Protein 8EBK (pdb70)

Solvent-accessible surface area: 5542 Å² total

Secondary structure (DSSP, 8-state):
--EEEE-HHHHHHHHHTT---S-EEHHHHHHHHHHHHHHHT-B-SSSTTEEE-TTSHHHHHHTSSEEETTS-HHHHHHHHHHEEE-/----HHHH----

Foldseek 3Di:
DFKKFFADLLVVLLVVLPDPDRIDDPVVSVVSNVSSQVVVVQADPPHRQKGQCPPHSVCVLLVDRMDGVVGCVSVVVSCVVTIHTD/DPVVVVVVCVPD

Radius of gyration: 12.46 Å; Cα contacts (8 Å, |Δi|>4): 144; chains: 2; bounding box: 22×36×25 Å

Nearest PDB structures (foldseek):
  6v4e-assembly1_A  TM=1.009E+00  e=5.341E-17  Danio rerio
  3dac-assembly2_A  TM=1.006E+00  e=3.884E-16  Danio rerio
  2z5s-assembly3_O  TM=9.950E-01  e=3.185E-16  Danio rerio
  8hdg-assembly3_C  TM=9.898E-0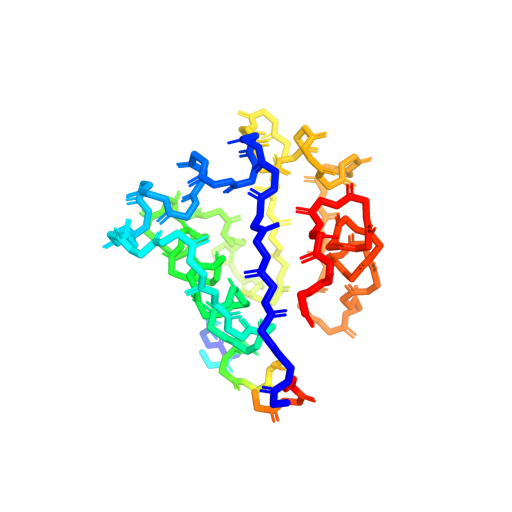1  e=4.028E-13  Homo sapiens
  3fdo-assembly4_A-2  TM=9.811E-01  e=4.598E-13  Homo sapiens

B-factor: mean 29.07, std 12.92, range [13.85, 68.51]

Organism: Danio rerio (NCBI:txid7955)

InterPro domains:
  IPR001876 Zinc finger, RanBP2-type [PS01358] (309-328)
  IPR001876 Zinc finger, RanBP2-type [PS50199] (305-334)
  IPR003121 SWIB/MDM2 domain [PF02201] (28-84)
  IPR003121 SWIB/MDM2 domain [PS51925] (22-105)
  IPR013083 Zinc finger, RING/FYVE/PHD-type [G3DSA:3.30.40.10] (434-496)
  IPR015458 MDM4 [PIRSF500699] (6-496)
  IPR016495 p53 negative regulator Mdm2/Mdm4 [PIRSF006748] (3-496)
  IPR036443 Zinc finger, RanBP2-type superfamily [SSF90209] (296-340)
  IPR036885 SWIB/MDM2 domain superfamily [G3DSA:1.10.245.10] (11-108)
  IPR036885 SWIB/MDM2 domain superfamily [SSF47592] (15-117)
  IPR051652 MDM2/MDM4 and MUL1 [PTHR12183] (26-495)

Sequence (98 aa):
GTQVHPRAPLLQILKVAGAQEEVFTVKEVMH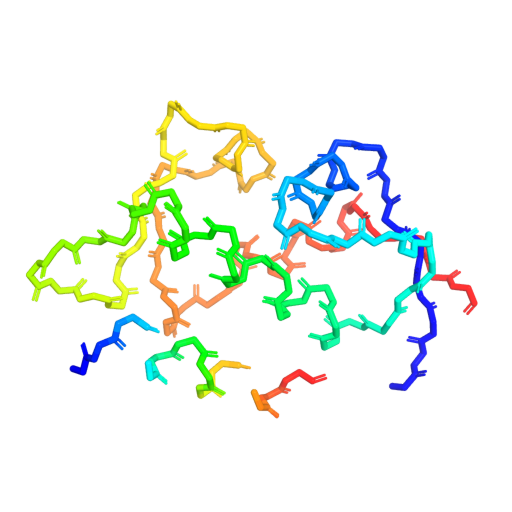YLGQYIMMMKQLYDKQRQHIVHCHDDPLGELLEVGSSFSVKNPSPLYEMLKRNLVILLTFEYWAQQLSSAA

Structure (mmCIF, N/CA/C/O backbone):
data_8EBK
#
_entry.id   8EBK
#
_cell.length_a   81.520
_cell.length_b   108.400
_cell.length_c   30.730
_cell.angle_alpha   90.000
_cell.angle_beta   90.000
_cell.angle_gamma   90.000
#
_symmetry.space_group_name_H-M   'C 2 2 21'
#
loop_
_entity.id
_entity.type
_entity.pdbx_description
1 polymer HDMX
2 polymer ACE-LEU-THR-PHE-0EH-GLU-TYR-TRP-ALA-GLN-LEU-MK8-SER-ALA-ALA
3 water water
#
loop_
_atom_site.group_PDB
_atom_site.id
_atom_site.type_symbol
_atom_site.label_atom_id
_atom_site.label_alt_id
_atom_site.label_comp_id
_atom_site.label_asym_id
_atom_site.label_entity_id
_atom_site.label_seq_id
_atom_site.pdbx_PDB_ins_code
_atom_site.Cartn_x
_atom_site.Cartn_y
_atom_site.Cartn_z
_atom_site.occupancy
_atom_site.B_iso_or_equiv
_atom_site.auth_seq_id
_atom_site.auth_comp_id
_atom_site.auth_asym_id
_atom_site.auth_atom_id
_atom_site.pdbx_PDB_model_num
ATOM 1 N N . GLY A 1 37 ? 15.931 3.278 -14.542 1.00 55.54 21 GLY A N 1
ATOM 2 C CA . GLY A 1 37 ? 15.096 2.169 -14.113 1.00 55.89 21 GLY A CA 1
ATOM 3 C C . GLY A 1 37 ? 15.515 1.583 -12.778 1.00 56.09 21 GLY A C 1
ATOM 4 O O . GLY A 1 37 ? 14.800 0.770 -12.190 1.00 57.40 21 GLY A O 1
ATOM 5 N N . THR A 1 38 ? 16.684 2.002 -12.301 1.00 53.68 22 THR A N 1
ATOM 6 C CA . THR A 1 38 ? 17.206 1.510 -11.036 1.00 50.95 22 THR A CA 1
ATOM 7 C C . THR A 1 38 ? 16.327 1.962 -9.876 1.00 47.12 22 THR A C 1
ATOM 8 O O . THR A 1 38 ? 15.771 3.065 -9.876 1.00 45.37 22 THR A O 1
ATOM 12 N N . GLN A 1 39 ? 16.208 1.095 -8.877 1.00 44.43 23 GLN A N 1
ATOM 13 C CA . GLN A 1 39 ? 15.473 1.407 -7.662 1.00 42.48 23 GLN A CA 1
ATOM 14 C C . GLN A 1 39 ? 16.390 2.106 -6.669 1.00 37.55 23 GLN A C 1
ATOM 15 O O . GLN A 1 39 ? 17.579 1.786 -6.568 1.00 37.86 23 GLN A O 1
ATOM 21 N N . VAL A 1 40 ? 15.837 3.084 -5.952 1.00 32.55 24 VAL A N 1
ATOM 22 C CA . VAL A 1 40 ? 16.591 3.861 -4.979 1.00 29.93 24 VAL A CA 1
ATOM 23 C C . VAL A 1 40 ? 15.770 4.002 -3.706 1.00 30.37 24 VAL A C 1
ATOM 24 O O . VAL A 1 40 ? 14.535 3.969 -3.724 1.00 31.92 24 VAL A O 1
ATOM 28 N N . HIS A 1 41 ? 16.470 4.167 -2.592 1.00 29.70 25 HIS A N 1
ATOM 29 C CA . HIS A 1 41 ? 15.832 4.408 -1.311 1.00 28.40 25 HIS A CA 1
ATOM 30 C C . HIS A 1 41 ? 16.242 5.786 -0.813 1.00 27.60 25 HIS A C 1
ATOM 31 O O . HIS A 1 41 ? 17.440 6.022 -0.580 1.00 28.00 25 HIS A O 1
ATOM 38 N N . PRO A 1 42 ? 15.307 6.721 -0.644 1.00 26.21 26 PRO A N 1
ATOM 39 C CA . PRO A 1 42 ? 15.682 8.054 -0.155 1.00 26.35 26 PRO A CA 1
ATOM 40 C C . PRO A 1 42 ? 16.060 8.020 1.315 1.00 27.01 26 PRO A C 1
ATOM 41 O O . PRO A 1 42 ? 15.440 7.322 2.123 1.00 28.76 26 PRO A O 1
ATOM 45 N N . ARG A 1 43 ? 17.084 8.797 1.657 1.00 28.34 27 ARG A N 1
ATOM 46 C CA . ARG A 1 43 ? 17.423 9.013 3.050 1.00 28.56 27 ARG A CA 1
ATOM 47 C C . ARG A 1 43 ? 16.312 9.797 3.742 1.00 28.88 27 ARG A C 1
ATOM 48 O O . ARG A 1 43 ? 15.502 10.470 3.099 1.00 27.44 27 ARG A O 1
ATOM 56 N N . ALA A 1 44 ? 16.289 9.711 5.074 1.00 29.51 28 ALA A N 1
ATOM 57 C CA . ALA A 1 44 ? 15.145 10.182 5.857 1.00 30.41 28 ALA A CA 1
ATOM 58 C C . ALA A 1 44 ? 14.706 11.614 5.569 1.00 28.67 28 ALA A C 1
ATOM 59 O O . ALA A 1 44 ? 13.492 11.839 5.431 1.00 29.03 28 ALA A O 1
ATOM 61 N N . PRO A 1 45 ? 15.593 12.618 5.512 1.00 28.13 29 PRO A N 1
ATOM 62 C CA . PRO A 1 45 ? 15.106 13.989 5.265 1.00 26.51 29 PRO A CA 1
ATOM 63 C C . PRO A 1 45 ? 14.460 14.147 3.906 1.00 23.25 29 PRO A C 1
ATOM 64 O O . PRO A 1 45 ? 13.485 14.901 3.754 1.00 23.73 29 PRO A O 1
ATOM 68 N N . LEU A 1 46 ? 14.977 13.450 2.899 1.00 22.86 30 LEU A N 1
ATOM 69 C CA . LEU A 1 46 ? 14.334 13.491 1.592 1.00 21.53 30 LEU A CA 1
ATOM 70 C C . LEU A 1 4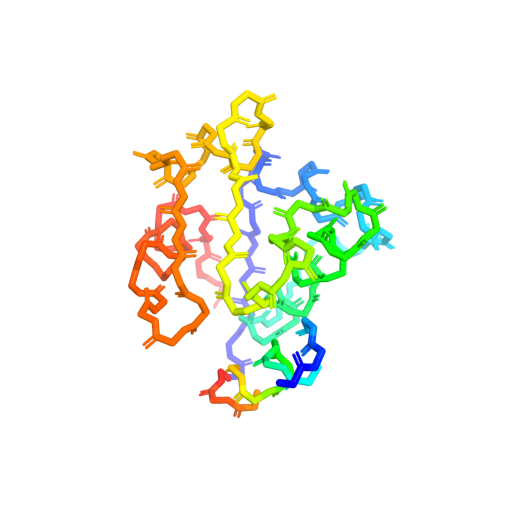6 ? 13.020 12.721 1.611 1.00 21.77 30 LEU A C 1
ATOM 71 O O . LEU A 1 46 ? 12.013 13.189 1.067 1.00 22.07 30 LEU A O 1
ATOM 76 N N . LEU A 1 47 ? 12.997 11.554 2.260 1.00 23.93 31 LEU A N 1
ATOM 77 C CA . LEU A 1 47 ? 11.753 10.796 2.339 1.00 26.81 31 LEU A CA 1
ATOM 78 C C . LEU A 1 47 ? 10.641 11.612 2.991 1.00 27.05 31 LEU A C 1
ATOM 79 O O . LEU A 1 47 ? 9.484 11.537 2.566 1.00 27.23 31 LEU A O 1
ATOM 84 N N . GLN A 1 48 ? 10.981 12.422 4.002 1.00 27.76 32 GLN A N 1
ATOM 85 C CA . GLN A 1 48 ? 9.982 13.261 4.661 1.00 27.85 32 GLN A CA 1
ATOM 86 C C . GLN A 1 48 ? 9.324 14.223 3.679 1.00 26.02 32 GLN A C 1
ATOM 87 O O . GLN A 1 48 ? 8.100 14.412 3.706 1.00 26.82 32 GLN A O 1
ATOM 93 N N . ILE A 1 49 ? 10.119 14.821 2.787 1.00 22.67 33 ILE A N 1
ATOM 94 C CA . ILE A 1 49 ? 9.570 15.720 1.779 1.00 22.90 33 ILE A CA 1
ATOM 95 C C . ILE A 1 49 ? 8.661 14.959 0.826 1.00 20.58 33 ILE A C 1
ATOM 96 O O . ILE A 1 49 ? 7.565 15.426 0.489 1.00 21.61 33 ILE A O 1
ATOM 101 N N . LEU A 1 50 ? 9.099 13.781 0.373 1.00 20.83 34 LEU A N 1
ATOM 102 C CA . LEU A 1 50 ? 8.274 12.991 -0.537 1.00 21.35 34 LEU A CA 1
ATOM 103 C C . LEU A 1 50 ? 6.957 12.597 0.119 1.00 24.06 34 LEU A C 1
ATOM 104 O O . LEU A 1 50 ? 5.909 12.596 -0.537 1.00 25.18 34 LEU A O 1
ATOM 109 N N . LYS A 1 51 ? 6.991 12.289 1.420 1.00 24.54 35 LYS A N 1
ATOM 110 C CA . LYS A 1 51 ? 5.777 11.926 2.147 1.00 28.13 35 LYS A CA 1
ATOM 111 C C . LYS A 1 51 ? 4.774 13.074 2.191 1.00 27.39 35 LYS A C 1
ATOM 112 O O . LYS A 1 51 ? 3.565 12.849 2.068 1.00 28.24 35 LYS A O 1
ATOM 118 N N . VAL A 1 52 ? 5.251 14.303 2.412 1.00 28.79 36 VAL A N 1
ATOM 119 C CA . VAL A 1 52 ? 4.365 15.467 2.358 1.00 29.29 36 VAL A CA 1
ATOM 120 C C . VAL A 1 52 ? 3.662 15.534 1.012 1.00 29.77 36 VAL A C 1
ATOM 121 O O . VAL A 1 52 ? 2.472 15.879 0.926 1.00 31.21 36 VAL A O 1
ATOM 125 N N . ALA A 1 53 ? 4.385 15.206 -0.059 1.00 26.21 37 ALA A N 1
ATOM 126 C CA . ALA A 1 53 ? 3.853 15.233 -1.410 1.00 27.24 37 ALA A CA 1
ATOM 127 C C . ALA A 1 53 ? 2.952 14.049 -1.719 1.00 27.83 37 ALA A C 1
ATOM 128 O O . ALA A 1 53 ? 2.451 13.961 -2.843 1.00 30.78 37 ALA A O 1
ATOM 130 N N . GLY A 1 54 ? 2.740 13.136 -0.764 1.00 26.45 38 GLY A N 1
ATOM 131 C CA . GLY A 1 54 ? 1.806 12.038 -0.926 1.00 27.98 38 GLY A CA 1
ATOM 132 C C . GLY A 1 54 ? 2.430 10.676 -1.141 1.00 28.99 38 GLY A C 1
ATOM 133 O O . GLY A 1 54 ? 1.685 9.703 -1.306 1.00 31.78 38 GLY A O 1
ATOM 134 N N . ALA A 1 55 ? 3.760 10.562 -1.137 1.00 28.52 39 ALA A N 1
ATOM 135 C CA . ALA A 1 55 ? 4.401 9.276 -1.395 1.00 30.05 39 ALA A CA 1
ATOM 136 C C . ALA A 1 55 ? 4.220 8.337 -0.207 1.00 35.77 39 ALA A C 1
ATOM 137 O O . ALA A 1 55 ? 4.540 8.689 0.931 1.00 35.86 39 ALA A O 1
ATOM 139 N N . GLN A 1 56 ? 3.715 7.136 -0.473 1.00 40.99 40 GLN A N 1
ATOM 140 C CA . GLN A 1 56 ? 3.630 6.101 0.549 1.00 47.95 40 GLN A CA 1
ATOM 141 C C . GLN A 1 56 ? 4.713 5.042 0.414 1.00 48.61 40 GLN A C 1
ATOM 142 O O . GLN A 1 56 ? 4.875 4.225 1.328 1.00 51.09 40 GLN A O 1
ATOM 148 N N . GLU A 1 57 ? 5.435 5.022 -0.701 1.00 46.90 41 GLU A N 1
ATOM 149 C CA . GLU A 1 57 ? 6.450 4.006 -0.926 1.00 46.19 41 GLU A CA 1
ATOM 150 C C . GLU A 1 57 ? 7.723 4.339 -0.154 1.00 41.14 41 GLU A C 1
ATOM 151 O O . GLU A 1 57 ? 7.923 5.458 0.324 1.00 38.73 41 GLU A O 1
ATOM 157 N N . GLU A 1 58 ? 8.598 3.340 -0.046 1.00 40.07 42 GLU A N 1
ATOM 158 C CA . GLU A 1 58 ? 9.937 3.535 0.486 1.00 40.61 42 GLU A CA 1
ATOM 159 C C . GLU A 1 58 ? 11.023 3.296 -0.554 1.00 37.63 42 GLU A C 1
ATOM 160 O O . GLU A 1 58 ? 12.177 3.671 -0.320 1.00 37.47 42 GLU A O 1
ATOM 166 N N . VAL A 1 59 ? 10.677 2.702 -1.693 1.00 35.81 43 VAL A N 1
ATOM 167 C CA . VAL A 1 59 ? 11.594 2.459 -2.798 1.00 35.17 43 VAL A CA 1
ATOM 168 C C . VAL A 1 59 ? 11.003 3.108 -4.041 1.00 34.12 43 VAL A C 1
ATOM 169 O O . VAL A 1 59 ? 9.802 2.979 -4.300 1.00 35.02 43 VAL A O 1
ATOM 173 N N . PHE A 1 60 ? 11.843 3.817 -4.792 1.00 31.39 44 PHE A N 1
ATOM 174 C CA . PHE A 1 60 ? 11.402 4.619 -5.921 1.00 30.94 44 PHE A CA 1
ATOM 175 C C . PHE A 1 60 ? 12.371 4.414 -7.076 1.00 31.12 44 PHE A C 1
ATOM 176 O O . PHE A 1 60 ? 13.469 3.880 -6.905 1.00 32.02 44 PHE A O 1
ATOM 184 N N . THR A 1 61 ? 11.961 4.849 -8.263 1.00 31.89 45 THR A N 1
ATOM 185 C CA . THR A 1 61 ? 12.929 5.200 -9.293 1.00 31.61 45 THR A CA 1
ATOM 186 C C . THR A 1 61 ? 13.289 6.674 -9.141 1.00 28.20 45 THR A C 1
ATOM 187 O O . THR A 1 61 ? 12.597 7.437 -8.463 1.00 26.65 45 THR A O 1
ATOM 191 N N . VAL A 1 62 ? 14.382 7.077 -9.795 1.00 28.50 46 VAL A N 1
ATOM 192 C CA . VAL A 1 62 ? 14.778 8.485 -9.755 1.00 28.15 46 VAL A CA 1
ATOM 193 C C . VAL A 1 62 ? 13.675 9.369 -10.324 1.00 26.50 46 VAL A C 1
ATOM 194 O O . VAL A 1 62 ? 13.366 10.435 -9.773 1.00 26.21 46 VAL A O 1
ATOM 198 N N . LYS A 1 63 ? 13.053 8.932 -11.425 1.00 27.55 47 LYS A N 1
ATOM 199 C CA . LYS A 1 63 ? 11.961 9.698 -12.017 1.00 26.80 47 LYS A CA 1
ATOM 200 C C . LYS A 1 63 ? 10.814 9.879 -11.032 1.00 26.96 47 LYS A C 1
ATOM 201 O O . LYS A 1 63 ? 10.232 10.968 -10.942 1.00 26.44 47 LYS A O 1
ATOM 207 N N . GLU A 1 64 ? 10.476 8.829 -10.277 1.00 26.62 48 GLU A N 1
ATOM 208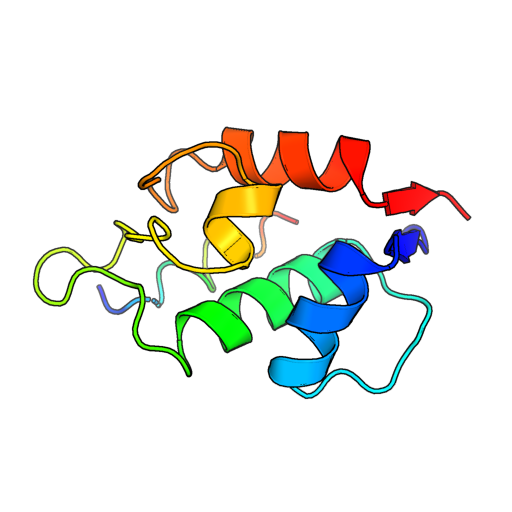 C CA . GLU A 1 64 ? 9.411 8.966 -9.289 1.00 26.73 48 GLU A CA 1
ATOM 209 C C . GLU A 1 64 ? 9.800 9.939 -8.185 1.00 22.72 48 GLU A C 1
ATOM 210 O O . GLU A 1 64 ? 8.965 10.719 -7.721 1.00 23.32 48 GLU A O 1
ATOM 216 N N . VAL A 1 65 ? 11.055 9.895 -7.731 1.00 22.34 49 VAL A N 1
ATOM 217 C CA . VAL A 1 65 ? 11.516 10.877 -6.752 1.00 20.47 49 VAL A CA 1
ATOM 218 C C . VAL A 1 65 ? 11.345 12.289 -7.301 1.00 21.13 49 VAL A C 1
ATOM 219 O O . VAL A 1 65 ? 10.812 13.178 -6.627 1.00 20.65 49 VAL A O 1
ATOM 223 N N . MET A 1 66 ? 11.803 12.512 -8.535 1.00 22.44 50 MET A N 1
ATOM 224 C CA . MET A 1 66 ? 11.676 13.832 -9.145 1.00 22.16 50 MET A CA 1
ATOM 225 C C . MET A 1 66 ? 10.212 14.235 -9.281 1.00 21.59 50 MET A C 1
ATOM 226 O O . MET A 1 66 ? 9.857 15.401 -9.088 1.00 22.08 50 MET A O 1
ATOM 231 N N . HIS A 1 67 ? 9.346 13.269 -9.584 1.00 22.63 51 HIS A N 1
ATOM 232 C CA . HIS A 1 67 ? 7.914 13.528 -9.667 1.00 23.28 51 HIS A CA 1
ATOM 233 C C . HIS A 1 67 ? 7.372 14.079 -8.349 1.00 22.93 51 HIS A C 1
ATOM 234 O O . HIS A 1 67 ? 6.694 15.117 -8.326 1.00 22.58 51 HIS A O 1
ATOM 241 N N . TYR A 1 68 ? 7.662 13.399 -7.235 1.00 21.70 52 TYR A N 1
ATOM 242 C CA . TYR A 1 68 ? 7.145 13.858 -5.951 1.00 20.50 52 TYR A CA 1
ATOM 243 C C . TYR A 1 68 ? 7.773 15.172 -5.512 1.00 19.03 52 TYR A C 1
ATOM 244 O O . TYR A 1 68 ? 7.122 15.953 -4.808 1.00 19.83 52 TYR A O 1
ATOM 253 N N . LEU A 1 69 ? 9.032 15.430 -5.890 1.00 18.73 53 LEU A N 1
ATOM 254 C CA . LEU A 1 69 ? 9.632 16.731 -5.589 1.00 17.99 53 LEU A CA 1
ATOM 255 C C . LEU A 1 69 ? 8.869 17.851 -6.291 1.00 16.79 53 LEU A C 1
ATOM 256 O O . LEU A 1 69 ? 8.604 18.906 -5.696 1.00 17.05 53 LEU A O 1
ATOM 261 N N . GLY A 1 70 ? 8.506 17.643 -7.557 1.00 18.00 54 GLY A N 1
ATOM 262 C CA . GLY A 1 70 ? 7.708 18.644 -8.245 1.00 17.95 54 GLY A CA 1
ATOM 263 C C . GLY A 1 70 ? 6.335 18.808 -7.619 1.00 16.45 54 GLY A C 1
ATOM 264 O O . GLY A 1 70 ? 5.814 19.928 -7.498 1.00 17.05 54 GLY A O 1
ATOM 265 N N . GLN A 1 71 ? 5.739 17.694 -7.183 1.00 18.30 55 GLN A N 1
ATOM 266 C CA . GLN A 1 71 ? 4.461 17.765 -6.490 1.00 18.99 55 GLN A CA 1
ATOM 267 C C . GLN A 1 71 ? 4.570 18.607 -5.224 1.00 16.52 55 GLN A C 1
ATOM 268 O O . GLN A 1 71 ? 3.682 19.414 -4.921 1.00 17.08 55 GLN A O 1
ATOM 274 N N . TYR A 1 72 ? 5.641 18.406 -4.457 1.00 16.78 56 TYR A N 1
ATOM 275 C CA . TYR A 1 72 ? 5.874 19.168 -3.240 1.00 15.48 56 TYR A CA 1
ATOM 276 C C . TYR A 1 72 ? 5.982 20.657 -3.542 1.00 15.49 56 TYR A C 1
ATOM 277 O O . TYR A 1 72 ? 5.343 21.488 -2.884 1.00 14.81 56 TYR A O 1
ATOM 286 N N . ILE A 1 73 ? 6.818 21.017 -4.519 1.00 14.38 57 ILE A N 1
ATOM 287 C CA . ILE A 1 73 ? 7.009 22.430 -4.846 1.00 14.59 57 ILE A CA 1
ATOM 288 C C . ILE A 1 73 ? 5.695 23.049 -5.282 1.00 13.85 57 ILE A C 1
ATOM 289 O O . ILE A 1 73 ? 5.350 24.179 -4.909 1.00 14.42 57 ILE A O 1
ATOM 294 N N . MET A 1 74 ? 4.926 22.300 -6.064 1.00 14.68 58 MET A N 1
ATOM 295 C CA . MET A 1 74 ? 3.655 22.811 -6.530 1.00 15.08 58 MET A CA 1
ATOM 296 C C . MET A 1 74 ? 2.677 23.011 -5.373 1.00 15.59 58 MET A C 1
ATOM 297 O O . MET A 1 74 ? 2.061 24.070 -5.250 1.00 15.95 58 MET A O 1
ATOM 302 N N A MET A 1 75 ? 2.548 22.018 -4.492 1.00 14.69 59 MET A N 1
ATOM 303 N N B MET A 1 75 ? 2.517 21.996 -4.519 0.00 20.09 59 MET A N 1
ATOM 304 C CA A MET A 1 75 ? 1.563 22.117 -3.419 1.00 16.14 59 MET A CA 1
ATOM 305 C CA B MET A 1 75 ? 1.563 22.102 -3.417 0.00 23.62 59 MET A CA 1
ATOM 306 C C A MET A 1 75 ? 1.894 23.249 -2.467 1.00 15.61 59 MET A C 1
ATOM 307 C C B MET A 1 75 ? 1.901 23.268 -2.499 0.00 20.42 59 MET A C 1
ATOM 308 O O A MET A 1 75 ? 1.001 23.915 -1.942 1.00 16.23 59 MET A O 1
ATOM 309 O O B MET A 1 75 ? 1.008 24.000 -2.055 0.00 21.45 59 MET A O 1
ATOM 318 N N . LYS A 1 76 ? 3.183 23.456 -2.203 1.00 15.34 60 LYS A N 1
ATOM 319 C CA . LYS A 1 76 ? 3.629 24.496 -1.285 1.00 15.85 60 LYS A CA 1
ATOM 320 C C . LYS A 1 76 ? 3.805 25.839 -1.978 1.00 14.66 60 LYS A C 1
ATOM 321 O O . LYS A 1 76 ? 4.147 26.825 -1.325 1.00 16.94 60 LYS A O 1
ATOM 327 N N . GLN A 1 77 ? 3.586 25.898 -3.287 1.00 14.50 61 GLN A N 1
ATOM 328 C CA . GLN A 1 77 ? 3.686 27.145 -4.037 1.00 14.88 61 GLN A CA 1
ATOM 329 C C . GLN A 1 77 ? 5.037 27.823 -3.854 1.00 14.36 61 GLN A C 1
ATOM 330 O O . GLN A 1 77 ? 5.134 29.040 -3.681 1.00 15.84 61 GLN A O 1
ATOM 336 N N . LEU A 1 78 ? 6.095 27.020 -3.982 1.00 14.38 62 LEU A N 1
ATOM 337 C CA . LEU A 1 78 ? 7.446 27.553 -3.820 1.00 14.59 62 LEU A CA 1
ATOM 338 C C . LEU A 1 78 ? 7.967 28.159 -5.107 1.00 14.29 62 LEU A C 1
ATOM 339 O O . LEU A 1 78 ? 8.964 28.885 -5.072 1.00 16.09 62 LEU A O 1
ATOM 344 N N . TYR A 1 79 ? 7.325 27.892 -6.239 1.00 14.90 63 TYR A N 1
ATOM 345 C CA . TYR A 1 79 ? 7.731 28.531 -7.474 1.00 14.27 63 TYR A CA 1
ATOM 346 C C . TYR A 1 79 ? 7.438 30.027 -7.439 1.00 14.70 63 TYR A C 1
ATOM 347 O O . TYR A 1 79 ? 6.474 30.489 -6.817 1.00 16.13 63 TYR A O 1
ATOM 356 N N . ASP A 1 80 ? 8.267 30.788 -8.144 1.00 15.88 64 ASP A N 1
ATOM 357 C CA . ASP A 1 80 ? 8.013 32.210 -8.324 1.00 16.87 64 ASP A CA 1
ATOM 358 C C . ASP A 1 80 ? 6.723 32.395 -9.110 1.00 17.45 64 ASP A C 1
ATOM 359 O O . ASP A 1 80 ? 6.499 31.727 -10.121 1.00 17.68 64 ASP A O 1
ATOM 364 N N . LYS A 1 81 ? 5.869 33.314 -8.656 1.00 18.26 65 LYS A N 1
ATOM 365 C CA . LYS A 1 81 ? 4.549 33.425 -9.273 1.00 20.02 65 LYS A CA 1
ATOM 366 C C . LYS A 1 81 ? 4.619 33.995 -10.681 1.00 19.93 65 LYS A C 1
ATOM 367 O O . LYS A 1 81 ? 3.771 33.667 -11.522 1.00 21.07 65 LYS A O 1
ATOM 373 N N . GLN A 1 82 ? 5.599 34.851 -10.957 1.00 19.38 66 GLN A N 1
ATOM 374 C CA . GLN A 1 82 ? 5.708 35.499 -12.259 1.00 20.60 66 GLN A CA 1
ATOM 375 C C . GLN A 1 82 ? 6.603 34.735 -13.221 1.00 19.97 66 GLN A C 1
ATOM 376 O O . GLN A 1 82 ? 6.321 34.700 -14.422 1.00 23.57 66 GLN A O 1
ATOM 382 N N . ARG A 1 83 ? 7.695 34.148 -12.738 1.00 18.67 67 ARG A N 1
ATOM 383 C CA . ARG A 1 83 ? 8.654 33.451 -13.598 1.00 17.57 67 ARG A CA 1
ATOM 384 C C . ARG A 1 83 ? 8.743 32.036 -13.040 1.00 16.82 67 ARG A C 1
ATOM 385 O O . ARG A 1 83 ? 9.568 31.736 -12.176 1.00 16.07 67 ARG A O 1
ATOM 393 N N . GLN A 1 84 ? 7.846 31.170 -13.513 1.00 16.03 68 GLN A N 1
ATOM 394 C CA . GLN A 1 84 ? 7.526 29.952 -12.783 1.00 15.66 68 GLN A CA 1
ATOM 395 C C . GLN A 1 84 ? 8.526 28.825 -12.974 1.00 15.33 68 GLN A C 1
ATOM 396 O O . GLN A 1 84 ? 8.329 27.745 -12.413 1.00 16.83 68 GLN A O 1
ATOM 402 N N . HIS A 1 85 ? 9.611 29.057 -13.719 1.00 14.64 69 HIS A N 1
ATOM 403 C CA . HIS A 1 85 ? 10.723 28.113 -13.729 1.00 15.09 69 HIS A CA 1
ATOM 404 C C . HIS A 1 85 ? 11.694 28.372 -12.587 1.00 14.90 69 HIS A C 1
ATOM 405 O O . HIS A 1 85 ? 12.642 27.604 -12.417 1.00 16.10 69 HIS A O 1
ATOM 412 N N . ILE A 1 86 ? 11.484 29.425 -11.805 1.00 14.53 70 ILE A N 1
ATOM 413 C CA . ILE A 1 86 ? 12.323 29.725 -10.648 1.00 14.88 70 ILE A CA 1
ATOM 414 C C . ILE A 1 86 ? 11.608 29.221 -9.412 1.00 14.12 70 ILE A C 1
ATOM 415 O O . ILE A 1 86 ? 10.400 29.461 -9.243 1.00 15.68 70 ILE A O 1
ATOM 420 N N . VAL A 1 87 ? 12.337 28.544 -8.538 1.00 14.01 71 VAL A N 1
ATOM 421 C CA . VAL A 1 87 ? 11.803 27.993 -7.296 1.00 14.41 71 VAL A CA 1
ATOM 422 C C . VAL A 1 87 ? 12.541 28.651 -6.142 1.00 14.58 71 VAL A C 1
ATOM 423 O O . VAL A 1 87 ? 13.781 28.633 -6.110 1.00 16.07 71 VAL A O 1
ATOM 427 N N . HIS A 1 88 ? 11.799 29.217 -5.201 1.00 14.87 72 HIS A N 1
ATOM 428 C CA . HIS A 1 88 ? 12.361 29.857 -4.010 1.00 15.73 72 HIS A CA 1
ATOM 429 C C . HIS A 1 88 ? 12.186 28.883 -2.849 1.00 16.20 72 HIS A C 1
ATOM 430 O O . HIS A 1 88 ? 11.073 28.692 -2.347 1.00 19.19 72 HIS A O 1
ATOM 437 N N . CYS A 1 89 ? 13.271 28.214 -2.462 1.00 18.21 73 CYS A N 1
ATOM 438 C CA . CYS A 1 89 ? 13.218 27.161 -1.452 1.00 19.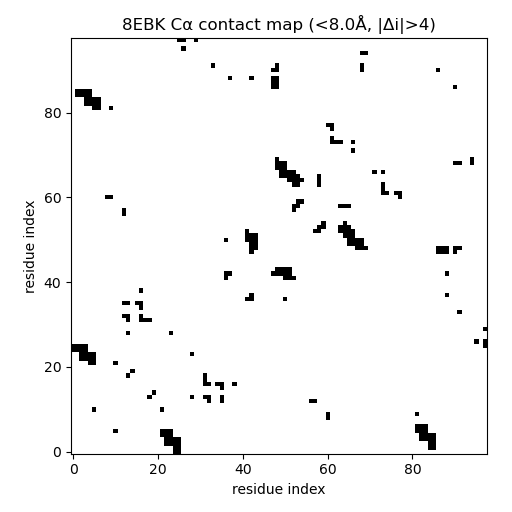39 73 CYS A CA 1
ATOM 439 C C . CYS A 1 89 ? 13.856 27.557 -0.137 1.00 19.77 73 CYS A C 1
ATOM 440 O O . CYS A 1 89 ? 13.901 26.731 0.793 1.00 21.37 73 CYS A O 1
ATOM 443 N N . HIS A 1 90 ? 14.307 28.797 -0.012 1.00 19.82 74 HIS A N 1
ATOM 444 C CA . HIS A 1 90 ? 14.838 29.264 1.255 1.00 20.48 74 HIS A CA 1
ATOM 445 C C . HIS A 1 90 ? 13.726 29.239 2.302 1.00 22.64 74 HIS A C 1
ATOM 446 O O . HIS A 1 90 ? 12.532 29.370 1.996 1.00 22.44 74 HIS A O 1
ATOM 453 N N . ASP A 1 91 ? 14.119 29.003 3.538 1.00 22.31 75 ASP A N 1
ATOM 4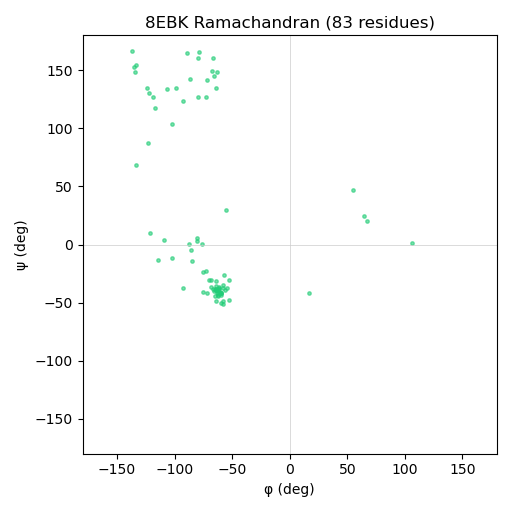54 C CA . ASP A 1 91 ? 13.202 28.946 4.670 1.00 22.14 75 ASP A CA 1
ATOM 455 C C . ASP A 1 91 ? 12.207 27.798 4.563 1.00 23.88 75 ASP A C 1
ATOM 456 O O . ASP A 1 91 ? 11.133 27.855 5.147 1.00 29.01 75 ASP A O 1
ATOM 461 N N . ASP A 1 92 ? 12.548 26.756 3.823 1.00 20.81 76 ASP A N 1
ATOM 462 C CA . ASP A 1 92 ? 11.736 25.562 3.665 1.00 19.84 76 ASP A CA 1
ATOM 463 C C . ASP A 1 92 ? 12.647 24.357 3.822 1.00 18.78 76 ASP A C 1
ATOM 464 O O . ASP A 1 92 ? 13.829 24.415 3.449 1.00 19.53 76 ASP A O 1
ATOM 469 N N . PRO A 1 93 ? 12.131 23.245 4.353 1.00 18.74 77 PRO A N 1
ATOM 470 C CA . PRO A 1 93 ? 12.961 22.036 4.455 1.00 19.89 77 PRO A CA 1
ATOM 471 C C . PRO A 1 93 ? 13.606 21.616 3.148 1.00 18.87 77 PRO A C 1
ATOM 472 O O . PRO A 1 93 ? 14.708 21.053 3.169 1.00 19.45 77 PRO A O 1
ATOM 476 N N . LEU A 1 94 ? 12.969 21.891 2.007 1.00 18.18 78 LEU A N 1
ATOM 477 C CA . LEU A 1 94 ? 13.587 21.545 0.728 1.00 17.63 78 LEU A CA 1
ATOM 478 C C . LEU A 1 94 ? 14.883 22.325 0.514 1.00 16.84 78 LEU A C 1
ATOM 479 O O . LEU A 1 94 ? 15.867 21.778 -0.008 1.00 17.06 78 LEU A O 1
ATOM 484 N N . GLY A 1 95 ? 14.905 23.608 0.905 1.00 18.02 79 GLY A N 1
ATOM 485 C CA . GLY A 1 95 ? 16.119 24.396 0.779 1.00 18.58 79 GLY A CA 1
ATOM 486 C C . GLY A 1 95 ? 17.249 23.873 1.642 1.00 17.16 79 GLY A C 1
ATOM 487 O O . GLY A 1 95 ? 18.418 23.990 1.268 1.00 18.16 79 GLY A O 1
ATOM 488 N N . GLU A 1 96 ? 16.922 23.286 2.800 1.00 18.06 80 GLU A N 1
ATOM 489 C CA . GLU A 1 96 ? 17.955 22.702 3.648 1.00 19.51 80 GLU A CA 1
ATOM 490 C C . GLU A 1 96 ? 18.641 21.548 2.947 1.00 19.65 80 GLU A C 1
ATOM 491 O O . GLU A 1 96 ? 19.860 21.383 3.064 1.00 21.13 80 GLU A O 1
ATOM 497 N N . LEU A 1 97 ? 17.876 20.745 2.201 1.00 19.38 81 LEU A N 1
ATOM 498 C CA . LEU A 1 97 ? 18.467 19.634 1.464 1.00 19.99 81 LEU A CA 1
ATOM 499 C C . LEU A 1 97 ? 19.208 20.123 0.230 1.00 17.93 81 LEU A C 1
ATOM 500 O O . LEU A 1 97 ? 20.288 19.622 -0.089 1.00 20.04 81 LEU A O 1
ATOM 505 N N . LEU A 1 98 ? 18.644 21.095 -0.485 1.00 16.92 82 LEU A N 1
ATOM 506 C CA . LEU A 1 98 ? 19.272 21.584 -1.704 1.00 16.40 82 LEU A CA 1
ATOM 507 C C . LEU A 1 98 ? 20.468 22.473 -1.429 1.00 16.03 82 LEU A C 1
ATOM 508 O O . LEU A 1 98 ? 21.331 22.610 -2.301 1.00 17.25 82 LEU A O 1
ATOM 513 N N . GLU A 1 99 ? 20.534 23.090 -0.254 1.00 15.78 83 GLU A N 1
ATOM 514 C CA . GLU A 1 99 ? 21.648 23.951 0.146 1.00 15.14 83 GLU A CA 1
ATOM 515 C C . GLU A 1 99 ? 21.730 25.224 -0.683 1.00 15.36 83 GLU A C 1
ATOM 516 O O . GLU A 1 99 ? 22.768 25.889 -0.701 1.00 16.12 83 GLU A O 1
ATOM 522 N N . VAL A 1 100 ? 20.634 25.614 -1.334 1.00 15.98 84 VAL A N 1
ATOM 523 C CA . VAL A 1 100 ? 20.531 26.864 -2.075 1.00 16.09 84 VAL A CA 1
ATOM 524 C C . VAL A 1 100 ? 19.209 27.533 -1.698 1.00 16.32 84 VAL A C 1
ATOM 525 O O . VAL A 1 100 ? 18.235 26.867 -1.324 1.00 17.97 84 VAL A O 1
ATOM 529 N N . GLY A 1 101 ? 19.170 28.864 -1.835 1.00 15.78 85 GLY A N 1
ATOM 530 C CA . GLY A 1 101 ? 17.939 29.595 -1.551 1.00 15.90 85 GLY A CA 1
ATOM 531 C C . GLY A 1 101 ? 16.938 29.595 -2.690 1.00 14.88 85 GLY A C 1
ATOM 532 O O . GLY A 1 101 ? 15.736 29.755 -2.468 1.00 16.03 85 GLY A O 1
ATOM 533 N N A SER A 1 102 ? 17.413 29.437 -3.911 0.62 14.57 86 SER A N 1
ATOM 534 N N B SER A 1 102 ? 17.412 29.463 -3.923 0.38 17.42 86 SER A N 1
ATOM 535 C CA A SER A 1 102 ? 16.542 29.358 -5.069 0.62 15.56 86 SER A CA 1
ATOM 536 C CA B SER A 1 102 ? 16.556 29.425 -5.098 0.38 18.25 86 SER A CA 1
ATOM 537 C C A SER A 1 102 ? 17.268 28.571 -6.141 0.62 14.38 86 SER A C 1
ATOM 538 C C B SER A 1 102 ? 17.279 28.646 -6.183 0.38 17.29 86 SER A C 1
ATOM 539 O O A SER A 1 102 ? 18.492 28.405 -6.090 0.62 15.17 86 SER A O 1
ATOM 540 O O B SER A 1 102 ? 18.511 28.568 -6.182 0.38 19.39 86 SER A O 1
ATOM 545 N N . PHE A 1 103 ? 16.521 28.063 -7.106 1.00 14.55 87 PHE A N 1
ATOM 546 C CA . PHE A 1 103 ? 17.115 27.404 -8.261 1.00 14.46 87 PHE A CA 1
ATOM 547 C C . PHE A 1 103 ? 16.191 27.563 -9.456 1.00 14.09 87 PHE A C 1
ATOM 548 O O . PHE A 1 103 ? 15.021 27.947 -9.325 1.00 15.20 87 PHE A O 1
ATOM 556 N N . SER A 1 104 ? 16.707 27.245 -10.627 1.00 14.22 88 SER A N 1
ATOM 557 C CA . SER A 1 104 ? 15.945 27.246 -11.863 1.00 14.56 88 SER A CA 1
ATOM 558 C C . SER A 1 104 ? 15.689 25.809 -12.289 1.00 15.32 88 SER A C 1
ATOM 559 O O . SER A 1 104 ? 16.613 24.972 -12.277 1.00 15.21 88 SER A O 1
ATOM 562 N N . VAL A 1 105 ? 14.440 25.523 -12.662 1.00 15.10 89 VAL A N 1
ATOM 563 C CA . VAL A 1 105 ? 14.109 24.210 -13.207 1.00 15.68 89 VAL A CA 1
ATOM 564 C C . VAL A 1 105 ? 14.956 23.895 -14.430 1.00 16.39 89 VAL A C 1
ATOM 565 O O . VAL A 1 105 ? 15.216 22.724 -14.715 1.00 17.91 89 VAL A O 1
ATOM 569 N N . LYS A 1 106 ? 15.425 24.919 -15.142 1.00 16.02 90 LYS A N 1
ATOM 570 C CA . LYS A 1 106 ? 16.268 24.745 -16.319 1.00 17.02 90 LYS A CA 1
ATOM 571 C C . LYS A 1 106 ? 17.757 24.646 -15.989 1.00 16.07 90 LYS A C 1
ATOM 572 O O . LYS A 1 106 ? 18.578 24.481 -16.905 1.00 17.14 90 LYS A O 1
ATOM 578 N N . ASN A 1 107 ? 18.126 24.709 -14.714 1.00 15.39 91 ASN A N 1
ATOM 579 C CA . ASN A 1 107 ? 19.511 24.528 -14.268 1.00 15.90 91 ASN A CA 1
ATOM 580 C C . ASN A 1 107 ? 19.450 23.581 -13.078 1.00 16.58 91 ASN A C 1
ATOM 581 O O . ASN A 1 107 ? 19.696 23.973 -11.932 1.00 17.03 91 ASN A O 1
ATOM 586 N N . PRO A 1 108 ? 19.088 22.311 -13.318 1.00 16.69 92 PRO A N 1
ATOM 587 C CA . PRO A 1 108 ? 18.704 21.415 -12.221 1.00 18.44 92 PRO A CA 1
ATOM 588 C C . PRO A 1 108 ? 19.856 20.783 -11.459 1.00 17.71 92 PRO A C 1
ATOM 589 O O . PRO A 1 108 ? 19.597 19.976 -10.562 1.00 17.90 92 PRO A O 1
ATOM 593 N N . SER A 1 109 ? 21.109 21.130 -11.725 1.00 17.01 93 SER A N 1
ATOM 594 C CA . SER A 1 109 ? 22.189 20.444 -11.017 1.00 17.47 93 SER A CA 1
ATOM 595 C C . SER A 1 109 ? 22.094 20.475 -9.487 1.00 17.73 93 SER A C 1
ATOM 596 O O . SER A 1 109 ? 22.427 19.448 -8.875 1.00 17.81 93 SER A O 1
ATOM 599 N N . PRO A 1 110 ? 21.654 21.555 -8.807 1.00 16.78 94 PRO A N 1
ATOM 600 C CA . PRO A 1 110 ? 21.506 21.436 -7.337 1.00 17.46 94 PRO A CA 1
ATOM 601 C C . PRO A 1 110 ? 20.566 20.326 -6.929 1.00 16.26 94 PRO A C 1
ATOM 602 O O . PRO A 1 110 ? 20.791 19.677 -5.902 1.00 17.28 94 PRO A O 1
ATOM 606 N N . LEU A 1 111 ? 19.507 20.091 -7.712 1.00 16.79 95 LEU A N 1
ATOM 607 C CA . LEU A 1 111 ? 18.599 18.992 -7.416 1.00 17.69 95 LEU A CA 1
ATOM 608 C C . LEU A 1 111 ? 19.331 17.667 -7.531 1.00 17.57 95 LEU A C 1
ATOM 609 O O . LEU A 1 111 ? 19.237 16.810 -6.648 1.00 17.64 95 LEU A O 1
ATOM 614 N N . TYR A 1 112 ? 20.063 17.484 -8.631 1.00 17.66 96 TYR A N 1
ATOM 615 C CA . TYR A 1 112 ? 20.734 16.213 -8.871 1.00 18.10 96 TYR A CA 1
ATOM 616 C C . TYR A 1 112 ? 21.830 15.970 -7.845 1.00 17.98 96 TYR A C 1
ATOM 617 O O . TYR A 1 112 ? 22.040 14.832 -7.413 1.00 19.50 96 TYR A O 1
ATOM 626 N N . GLU A 1 113 ? 22.555 17.023 -7.459 1.00 17.67 97 GLU A N 1
ATOM 627 C CA . GLU A 1 113 ? 23.574 16.866 -6.427 1.00 17.50 97 GLU A CA 1
ATOM 628 C C . GLU A 1 113 ? 22.939 16.470 -5.104 1.00 17.86 97 GLU A C 1
ATOM 629 O O . GLU A 1 113 ? 23.458 15.612 -4.379 1.00 19.33 97 GLU A O 1
ATOM 635 N N . MET A 1 114 ? 21.783 17.060 -4.791 1.00 17.40 98 MET A N 1
ATOM 636 C CA . MET A 1 114 ? 21.059 16.664 -3.591 1.00 18.35 98 MET A CA 1
ATOM 637 C C . MET A 1 114 ? 20.644 15.201 -3.670 1.00 17.73 98 MET A C 1
ATOM 638 O O . MET A 1 114 ? 20.783 14.453 -2.694 1.00 19.93 98 MET A O 1
ATOM 643 N N . LEU A 1 115 ? 20.184 14.760 -4.842 1.00 19.01 99 LEU A N 1
ATOM 644 C CA . LEU A 1 115 ? 19.796 13.359 -4.999 1.00 21.70 99 LEU A CA 1
ATOM 645 C C . LEU A 1 115 ? 20.979 12.419 -4.790 1.00 22.83 99 LEU A C 1
ATOM 646 O O . LEU A 1 115 ? 20.832 11.366 -4.166 1.00 24.95 99 LEU A O 1
ATOM 651 N N . LYS A 1 116 ? 22.166 12.782 -5.280 1.00 24.43 100 LYS A N 1
ATOM 652 C CA . LYS A 1 116 ? 23.315 11.913 -5.022 1.00 29.52 100 LYS A CA 1
ATOM 653 C C . LYS A 1 116 ? 23.599 11.777 -3.536 1.00 27.38 100 LYS A C 1
ATOM 654 O O . LYS A 1 116 ? 23.984 10.698 -3.076 1.00 30.34 100 LYS A O 1
ATOM 660 N N . ARG A 1 117 ? 23.445 12.860 -2.773 1.00 24.06 101 ARG A N 1
ATOM 661 C CA . ARG A 1 117 ? 23.648 12.787 -1.332 1.00 25.06 101 ARG A CA 1
ATOM 662 C C . ARG A 1 117 ? 22.530 12.047 -0.609 1.00 26.08 101 ARG A C 1
ATOM 663 O O . ARG A 1 117 ? 22.751 11.561 0.502 1.00 28.27 101 ARG A O 1
ATOM 671 N N . ASN A 1 118 ? 21.334 11.956 -1.195 1.00 23.59 102 ASN A N 1
ATOM 672 C CA . ASN A 1 118 ? 20.152 11.524 -0.455 1.00 24.47 102 ASN A CA 1
ATOM 673 C C . ASN A 1 118 ? 19.478 10.282 -1.021 1.00 24.66 102 ASN A C 1
ATOM 674 O O . ASN A 1 118 ? 18.386 9.923 -0.558 1.00 26.48 102 ASN A O 1
ATOM 679 N N . LEU A 1 119 ? 20.100 9.588 -1.972 1.00 26.14 103 LEU A N 1
ATOM 680 C CA . LEU A 1 119 ? 19.534 8.349 -2.496 1.00 27.23 103 LEU A CA 1
ATOM 681 C C . LEU A 1 119 ? 20.521 7.212 -2.295 1.00 30.09 103 LEU A C 1
ATOM 682 O O . LEU A 1 119 ? 21.697 7.336 -2.645 1.00 34.39 103 LEU A O 1
ATOM 687 N N . VAL A 1 120 ? 20.034 6.113 -1.731 1.00 30.36 104 VAL A N 1
ATOM 688 C CA . VAL A 1 120 ? 20.784 4.864 -1.649 1.00 33.06 104 VAL A CA 1
ATOM 689 C C . VAL A 1 120 ? 20.420 4.033 -2.872 1.00 35.33 104 VAL A C 1
ATOM 690 O O . VAL A 1 120 ? 19.241 3.748 -3.109 1.00 34.39 104 VAL A O 1
ATOM 694 N N . ILE A 1 121 ? 21.427 3.647 -3.649 1.00 38.29 105 ILE A N 1
ATOM 695 C CA . ILE A 1 121 ? 21.188 2.858 -4.851 1.00 42.38 105 ILE A CA 1
ATOM 696 C C . ILE A 1 121 ? 20.989 1.402 -4.453 1.00 45.98 105 ILE A C 1
ATOM 697 O O . ILE A 1 121 ? 21.826 0.816 -3.755 1.00 46.78 105 ILE A O 1
ATOM 702 N N . LEU A 1 122 ? 19.880 0.818 -4.897 1.00 48.14 106 LEU A N 1
ATOM 703 C CA . LEU A 1 122 ? 19.548 -0.566 -4.579 1.00 51.70 106 LEU A CA 1
ATOM 7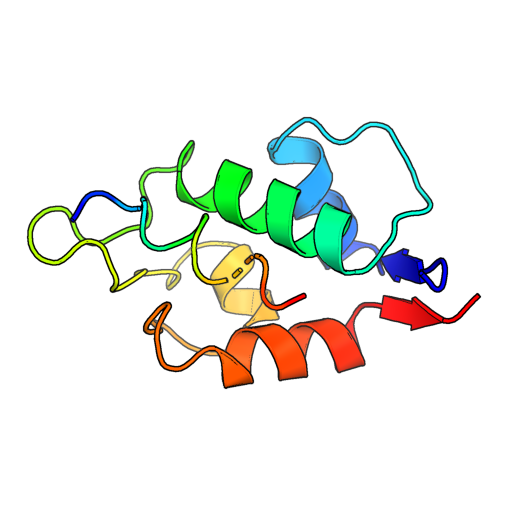04 C C . LEU A 1 122 ? 19.786 -1.471 -5.782 1.00 59.67 106 LEU A C 1
ATOM 705 O O . LEU A 1 122 ? 20.061 -0.998 -6.886 1.00 63.05 106 LEU A O 1
ATOM 753 N N . LEU B 2 3 ? 5.740 29.650 -19.115 1.00 23.45 3 LEU B N 1
ATOM 754 C CA . LEU B 2 3 ? 4.907 28.479 -18.858 1.00 21.10 3 LEU B CA 1
ATOM 755 C C . LEU B 2 3 ? 4.546 28.368 -17.386 1.00 19.05 3 LEU B C 1
ATOM 756 O O . LEU B 2 3 ? 5.059 29.116 -16.558 1.00 19.52 3 LEU B O 1
ATOM 761 N N . THR B 2 4 ? 3.654 27.436 -17.053 1.00 18.04 4 THR B N 1
ATOM 762 C CA . THR B 2 4 ? 3.373 27.201 -15.643 1.00 16.85 4 THR B CA 1
ATOM 763 C C . THR B 2 4 ? 4.459 26.326 -15.013 1.00 15.22 4 THR B C 1
ATOM 764 O O . THR B 2 4 ? 5.186 25.599 -15.699 1.00 16.57 4 THR B O 1
ATOM 768 N N . PHE B 2 5 ? 4.537 26.367 -13.680 1.00 15.08 5 PHE B N 1
ATOM 769 C CA . PHE B 2 5 ? 5.507 25.528 -12.990 1.00 15.14 5 PHE B CA 1
ATOM 770 C C . PHE B 2 5 ? 5.300 24.057 -13.390 1.00 14.64 5 PHE B C 1
ATOM 771 O O . PHE B 2 5 ? 6.249 23.323 -13.672 1.00 15.15 5 PHE B O 1
ATOM 791 N N . GLU B 2 7 ? 4.211 22.871 -16.102 1.00 17.51 7 GLU B N 1
ATOM 792 C CA . GLU B 2 7 ? 4.756 22.545 -17.403 1.00 17.10 7 GLU B CA 1
ATOM 793 C C . GLU B 2 7 ? 6.287 22.460 -17.388 1.00 16.81 7 GLU B C 1
ATOM 794 O O . GLU B 2 7 ? 6.879 21.570 -17.997 1.00 18.66 7 GLU B O 1
ATOM 800 N N . TYR B 2 8 ? 6.935 23.389 -16.685 1.00 16.56 8 TYR B N 1
ATOM 801 C CA . TYR B 2 8 ? 8.390 23.348 -16.603 1.00 16.45 8 TYR B CA 1
ATOM 802 C C . TYR B 2 8 ? 8.852 22.072 -15.923 1.00 15.83 8 TYR B C 1
ATOM 803 O O . TYR B 2 8 ? 9.791 21.420 -16.393 1.00 16.88 8 TYR B O 1
ATOM 812 N N . TRP B 2 9 ? 8.200 21.686 -14.814 1.00 15.42 9 TRP B N 1
ATOM 813 C CA . TRP B 2 9 ? 8.671 20.505 -14.099 1.00 15.92 9 TRP B CA 1
ATOM 814 C C . TRP B 2 9 ? 8.443 19.246 -14.916 1.00 17.20 9 TRP B C 1
ATOM 815 O O . TRP B 2 9 ? 9.273 18.335 -14.904 1.00 18.24 9 TRP B O 1
ATOM 826 N N . ALA B 2 10 ? 7.328 19.184 -15.647 1.00 17.94 10 ALA B N 1
ATOM 827 C CA . ALA B 2 10 ? 7.067 18.021 -16.488 1.00 20.00 10 ALA B CA 1
ATOM 828 C C . ALA B 2 10 ? 8.150 17.842 -17.545 1.00 21.57 10 ALA B C 1
ATOM 829 O O 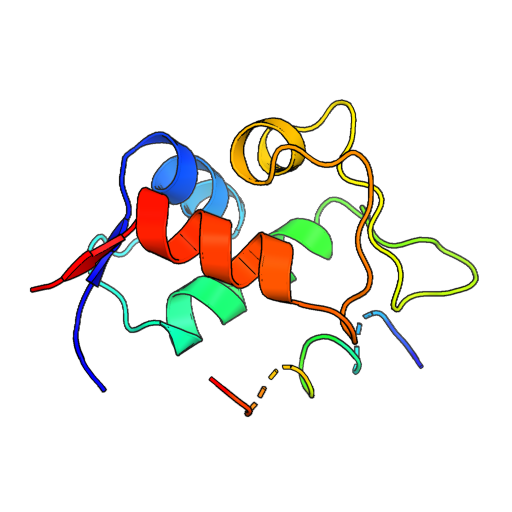. ALA B 2 10 ? 8.527 16.708 -17.873 1.00 21.79 10 ALA B O 1
ATOM 831 N N A GLN B 2 11 ? 8.656 18.951 -18.095 0.61 21.54 11 GLN B N 1
ATOM 832 N N B GLN B 2 11 ? 8.660 18.948 -18.090 0.39 24.31 11 GLN B N 1
ATOM 833 C CA A GLN B 2 11 ? 9.759 18.882 -19.048 0.61 25.19 11 GLN B CA 1
ATOM 834 C CA B GLN B 2 11 ? 9.755 18.866 -19.050 0.39 29.63 11 GLN B CA 1
ATOM 835 C C A GLN B 2 11 ? 11.002 18.302 -18.391 0.61 24.24 11 GLN B C 1
ATOM 836 C C B GLN B 2 11 ? 11.011 18.307 -18.394 0.39 29.37 11 GLN B C 1
ATOM 837 O O A GLN B 2 11 ? 11.684 17.446 -18.971 0.61 25.61 11 GLN B O 1
ATOM 838 O O B GLN B 2 11 ? 11.711 17.473 -18.982 0.39 32.39 11 GLN B O 1
ATOM 849 N N . LEU B 2 12 ? 11.304 18.747 -17.173 1.00 23.95 12 LEU B N 1
ATOM 850 C CA . LEU B 2 12 ? 12.460 18.259 -16.427 1.00 23.58 12 LEU B CA 1
ATOM 851 C C . LEU B 2 12 ? 12.305 16.773 -16.081 1.00 25.42 12 LEU B C 1
ATOM 852 O O . LEU B 2 12 ? 13.230 15.974 -16.272 1.00 28.25 12 LEU B O 1
ATOM 866 N N A SER B 2 14 ? 10.631 14.451 -17.538 1.00 41.47 14 SER B N 1
ATOM 867 N N B SER B 2 14 ? 10.629 14.439 -17.542 0.00 47.77 14 SER B N 1
ATOM 868 C CA A SER B 2 14 ? 10.782 13.602 -18.719 1.00 48.13 14 SER B CA 1
ATOM 869 C CA B SER B 2 14 ? 10.784 13.574 -18.707 0.00 54.97 14 SER B CA 1
ATOM 870 C C A SER B 2 14 ? 12.240 13.228 -18.938 1.00 53.16 14 SER B C 1
ATOM 871 C C B SER B 2 14 ? 12.247 13.241 -18.981 0.00 56.85 14 SER B C 1
ATOM 872 O O A SER B 2 14 ? 12.539 12.148 -19.442 1.00 54.14 14 SER B O 1
ATOM 873 O O B SER B 2 14 ? 12.555 12.199 -19.559 0.00 59.69 14 SER B O 1
ATOM 878 N N . ALA B 2 15 ? 13.149 14.129 -18.562 1.00 53.45 15 ALA B N 1
ATOM 879 C CA . ALA B 2 15 ? 14.573 13.885 -18.763 1.00 52.47 15 ALA B CA 1
ATOM 880 C C . ALA B 2 15 ? 15.140 12.852 -17.798 1.00 53.92 15 ALA B C 1
ATOM 881 O O . ALA B 2 15 ? 16.206 12.295 -18.070 1.00 53.45 15 ALA B O 1
ATOM 883 N N . ALA B 2 16 ? 14.458 12.580 -16.689 1.00 56.66 16 ALA B N 1
ATOM 884 C CA . ALA B 2 16 ? 14.949 11.632 -15.690 1.00 60.58 16 ALA B CA 1
ATOM 885 C C . ALA B 2 16 ? 14.455 10.212 -15.957 1.00 65.09 16 ALA B C 1
ATOM 886 O O . ALA B 2 16 ? 14.914 9.255 -15.329 1.00 65.80 16 ALA B O 1
#